Protein AF-A0A6I7Y1H9-F1 (afdb_monomer)

Secondary structure (DSSP, 8-state):
--PPPPPPPPPPPPEEE-TTT--EEE-SS-S--HHHHHHHHHHH-

pLDDT: mean 86.86, std 8.16, range [59.59, 95.75]

Foldseek 3Di:
DDDDDDDPDPDWFDWDAEPPPRDIDGDVDHYHDPVVVVVVVVVVD

Sequence (45 aa):
PDLPEPDPAPEIDPFQDCDLCDRVFRAPEPGHCRECREADTYRAA

Nearest PDB structures (foldseek):
  3d00-assembly1_A-2  TM=7.298E-01  e=3.652E+00  Syntrophus aciditrophicus SB

Structure (mmCIF, N/CA/C/O backbone):
data_AF-A0A6I7Y1H9-F1
#
_entry.id   AF-A0A6I7Y1H9-F1
#
loop_
_atom_site.group_PDB
_atom_site.id
_atom_site.type_symbol
_atom_site.label_atom_id
_atom_site.label_alt_id
_atom_site.label_comp_id
_atom_site.label_asym_id
_atom_site.label_entity_id
_atom_site.label_seq_id
_atom_site.pdbx_PDB_ins_code
_atom_site.Cartn_x
_atom_site.Cartn_y
_atom_site.Cartn_z
_atom_site.occupancy
_atom_site.B_iso_or_equiv
_atom_site.auth_seq_id
_atom_site.auth_comp_id
_atom_site.auth_asym_id
_atom_site.auth_atom_id
_atom_site.pdbx_PDB_model_num
ATOM 1 N N . PRO A 1 1 ? -11.193 16.871 39.524 1.00 77.00 1 PRO A N 1
ATOM 2 C CA . PRO A 1 1 ? -9.934 16.670 38.771 1.00 77.00 1 PRO A CA 1
ATOM 3 C C . PRO A 1 1 ? -10.328 16.364 37.333 1.00 77.00 1 PRO A C 1
ATOM 5 O O . PRO A 1 1 ? -11.110 15.441 37.132 1.00 77.00 1 PRO A O 1
ATOM 8 N N . ASP A 1 2 ? -9.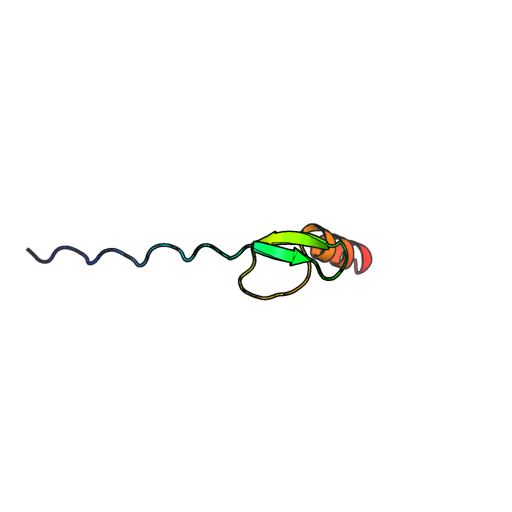894 17.198 36.397 1.00 73.94 2 ASP A N 1
ATOM 9 C CA . ASP A 1 2 ? -10.168 17.018 34.972 1.00 73.94 2 ASP A CA 1
ATOM 10 C C . ASP A 1 2 ? -9.169 15.978 34.448 1.00 73.94 2 ASP A C 1
ATOM 12 O O . ASP A 1 2 ? -7.957 16.185 34.533 1.00 73.94 2 ASP A O 1
ATOM 16 N N . LEU A 1 3 ? -9.662 14.793 34.086 1.00 80.00 3 LEU A N 1
ATOM 17 C CA . LEU A 1 3 ? -8.825 13.724 33.543 1.00 80.00 3 LEU A CA 1
ATOM 18 C C . LEU A 1 3 ? -8.655 13.984 32.043 1.00 80.00 3 LEU A C 1
ATOM 20 O O . LEU A 1 3 ? -9.661 14.266 31.395 1.00 80.00 3 LEU A O 1
ATOM 24 N N . PRO A 1 4 ? -7.436 13.874 31.484 1.00 77.56 4 PRO A N 1
ATOM 25 C CA . PRO A 1 4 ? -7.245 14.030 30.049 1.00 77.56 4 PRO A CA 1
ATOM 26 C C . PRO A 1 4 ? -8.095 12.995 29.305 1.00 77.56 4 PRO A C 1
ATOM 28 O O . PRO A 1 4 ? -8.083 11.809 29.650 1.00 77.56 4 PRO A O 1
ATOM 31 N N . GLU A 1 5 ? -8.860 13.459 28.319 1.00 80.06 5 GLU A N 1
ATOM 32 C CA . GLU A 1 5 ? -9.650 12.592 27.449 1.00 80.06 5 GLU A CA 1
ATOM 33 C C . GLU A 1 5 ? -8.713 11.637 26.689 1.00 80.06 5 GLU A C 1
ATOM 35 O O . GLU A 1 5 ? -7.605 12.033 26.317 1.00 80.06 5 GLU A O 1
ATOM 40 N N . PRO A 1 6 ? -9.106 10.367 26.492 1.00 77.69 6 PRO A N 1
ATOM 41 C CA . PRO A 1 6 ? -8.263 9.404 25.798 1.00 77.69 6 PRO A CA 1
ATOM 42 C C . PRO A 1 6 ? -8.053 9.841 24.345 1.00 77.69 6 PRO A C 1
ATOM 44 O O . PRO A 1 6 ? -9.024 10.090 23.628 1.00 77.69 6 PRO A O 1
ATOM 47 N N . ASP A 1 7 ? -6.792 9.896 23.909 1.00 81.00 7 ASP A N 1
ATOM 48 C CA . ASP A 1 7 ? -6.451 10.136 22.509 1.00 81.00 7 ASP A CA 1
ATOM 49 C C . ASP A 1 7 ? -7.155 9.116 21.599 1.00 81.00 7 ASP A C 1
ATOM 51 O O . ASP A 1 7 ? -7.253 7.930 21.955 1.00 81.00 7 ASP A O 1
ATOM 55 N N . PRO A 1 8 ? -7.643 9.543 20.418 1.00 76.69 8 PRO A N 1
ATOM 56 C CA . PRO A 1 8 ? -8.233 8.627 19.459 1.00 76.69 8 PRO A CA 1
ATOM 57 C C . PRO A 1 8 ? -7.224 7.526 19.129 1.00 76.69 8 PRO A C 1
ATOM 59 O O . PRO A 1 8 ? -6.052 7.788 18.848 1.00 76.69 8 PRO A O 1
ATOM 62 N N . ALA A 1 9 ? -7.682 6.275 19.201 1.00 78.56 9 ALA A N 1
ATOM 63 C CA . ALA A 1 9 ? -6.851 5.132 18.862 1.00 78.56 9 ALA A CA 1
ATOM 64 C C . ALA A 1 9 ? -6.318 5.296 17.428 1.00 78.56 9 ALA A C 1
ATOM 66 O O . ALA A 1 9 ? -7.063 5.761 16.561 1.00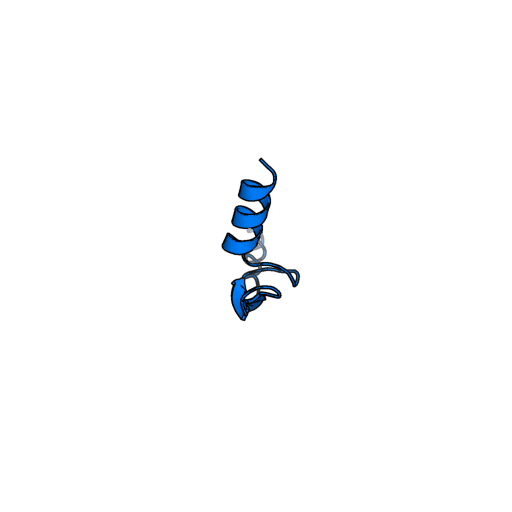 78.56 9 ALA A O 1
ATOM 67 N N . PRO A 1 10 ? -5.056 4.913 17.160 1.00 75.56 10 PRO A N 1
ATOM 68 C CA . PRO A 1 10 ? -4.508 4.999 15.817 1.00 75.56 10 PRO A CA 1
ATOM 69 C C . PRO A 1 10 ? -5.382 4.178 14.866 1.00 75.56 10 PRO A C 1
ATOM 71 O O . PRO A 1 10 ? -5.598 2.983 15.090 1.00 75.56 10 PRO A O 1
ATOM 74 N N . GLU A 1 11 ? -5.904 4.828 13.825 1.00 81.25 11 GLU A N 1
ATOM 75 C CA . GLU A 1 11 ? -6.656 4.148 12.777 1.00 81.25 11 GLU A CA 1
ATOM 76 C C . GLU A 1 11 ? -5.722 3.155 12.088 1.00 81.25 11 GLU A C 1
ATOM 78 O O . GLU A 1 11 ? -4.678 3.507 11.540 1.00 81.25 11 GLU A O 1
ATOM 83 N N . ILE A 1 12 ? -6.064 1.874 12.194 1.00 87.94 12 ILE A N 1
ATOM 84 C CA . ILE A 1 12 ? -5.302 0.810 11.561 1.00 87.94 12 ILE A CA 1
ATOM 85 C C . ILE A 1 12 ? -5.643 0.814 10.075 1.00 87.94 12 ILE A C 1
ATOM 87 O O . ILE A 1 12 ? -6.795 0.575 9.711 1.00 87.94 12 ILE A O 1
ATOM 91 N N . ASP A 1 13 ? -4.632 1.010 9.231 1.00 90.50 13 ASP A N 1
ATOM 92 C CA . ASP A 1 13 ? -4.803 0.953 7.783 1.00 90.50 13 ASP A CA 1
ATOM 93 C C . ASP A 1 13 ? -5.416 -0.393 7.344 1.00 90.50 13 ASP A C 1
ATOM 95 O O . ASP A 1 13 ? -4.944 -1.464 7.781 1.00 90.50 13 ASP A O 1
ATOM 99 N N . PRO A 1 14 ? -6.444 -0.365 6.473 1.00 91.25 14 PRO A N 1
ATOM 100 C CA . PRO A 1 14 ? -7.073 -1.569 5.953 1.00 91.25 14 PRO A CA 1
ATOM 101 C C . PRO A 1 14 ? -6.112 -2.351 5.050 1.00 91.25 14 PRO A C 1
ATOM 103 O O . PRO A 1 14 ? -5.137 -1.819 4.516 1.00 91.25 14 PRO A O 1
ATOM 106 N N . PHE A 1 15 ? -6.398 -3.642 4.878 1.00 93.50 15 PHE A N 1
ATOM 107 C CA . PHE A 1 15 ? -5.696 -4.490 3.917 1.00 93.50 15 PHE A CA 1
ATOM 108 C C . PHE A 1 15 ? -6.279 -4.310 2.517 1.00 93.50 15 PHE A C 1
ATOM 110 O O . PHE A 1 15 ? -7.494 -4.411 2.356 1.00 93.50 15 PHE A O 1
ATOM 117 N N . GLN A 1 16 ? -5.415 -4.086 1.528 1.00 92.75 16 GLN A N 1
ATOM 118 C CA . GLN A 1 16 ? -5.773 -3.907 0.118 1.00 92.75 16 GLN A CA 1
ATOM 119 C C . GLN A 1 16 ? -4.804 -4.681 -0.792 1.00 92.75 16 GLN A C 1
ATOM 121 O O . GLN A 1 16 ? -3.679 -4.979 -0.382 1.00 92.75 16 GLN A O 1
ATOM 126 N N . ASP A 1 17 ? -5.229 -5.010 -2.012 1.00 94.75 17 ASP A N 1
ATOM 127 C CA . ASP A 1 17 ? -4.434 -5.735 -3.014 1.00 94.75 17 ASP A CA 1
ATOM 128 C C . ASP A 1 17 ? -3.677 -4.767 -3.939 1.00 94.75 17 ASP A C 1
ATOM 130 O O . ASP A 1 17 ? -4.195 -3.721 -4.319 1.00 94.75 17 ASP A O 1
ATOM 134 N N . CYS A 1 18 ? -2.422 -5.083 -4.274 1.00 95.75 18 CYS A N 1
ATOM 135 C CA . CYS A 1 18 ? -1.567 -4.238 -5.117 1.00 95.75 18 CYS A CA 1
ATOM 136 C C . CYS A 1 18 ? -1.950 -4.312 -6.599 1.00 95.75 18 CYS A C 1
ATOM 138 O O . CYS A 1 18 ? -1.901 -5.397 -7.177 1.00 95.75 18 CYS A O 1
ATOM 140 N N . ASP A 1 19 ? -2.133 -3.159 -7.250 1.00 93.50 19 ASP A N 1
ATOM 141 C CA . ASP A 1 19 ? -2.523 -3.081 -8.672 1.00 93.50 19 ASP A CA 1
ATOM 142 C C . ASP A 1 19 ? -1.480 -3.640 -9.668 1.00 93.50 19 ASP A C 1
ATOM 144 O O . ASP A 1 19 ? -1.775 -3.818 -10.849 1.00 93.50 19 ASP A O 1
ATOM 148 N N . LEU A 1 20 ? -0.243 -3.901 -9.227 1.00 92.69 20 LEU A N 1
ATOM 149 C CA . LEU A 1 20 ? 0.845 -4.393 -10.089 1.00 92.69 20 LEU A CA 1
ATOM 150 C C . LEU A 1 20 ? 1.206 -5.862 -9.878 1.00 92.69 20 LEU A C 1
ATOM 152 O O . LEU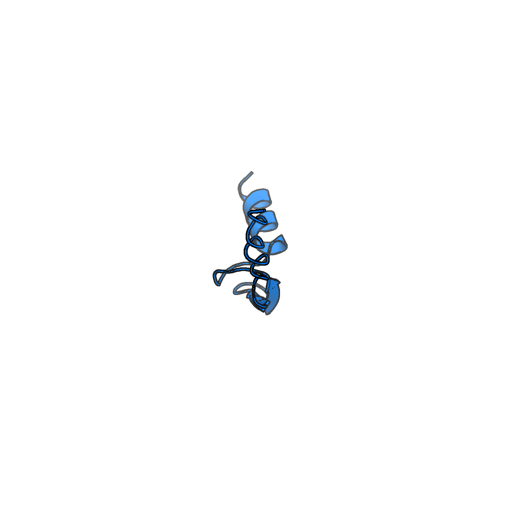 A 1 20 ? 1.732 -6.499 -10.790 1.00 92.69 20 LEU A O 1
ATOM 156 N N . CYS A 1 21 ? 1.042 -6.373 -8.660 1.00 94.94 21 CYS A N 1
ATOM 157 C CA . CYS A 1 21 ? 1.550 -7.695 -8.285 1.00 94.94 21 CYS A CA 1
ATOM 158 C C . CYS A 1 21 ? 0.578 -8.516 -7.436 1.00 94.94 21 CY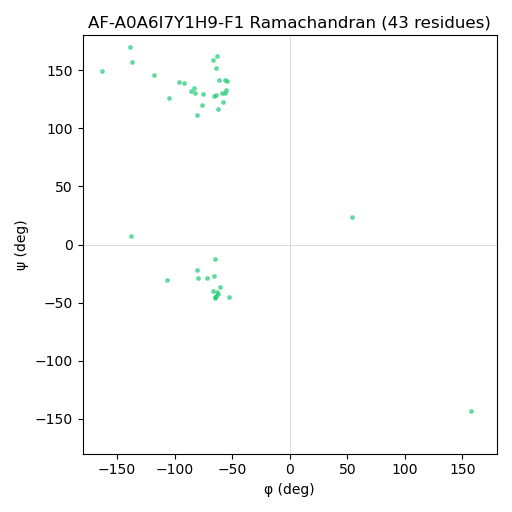S A C 1
ATOM 160 O O . CYS A 1 21 ? 0.987 -9.555 -6.916 1.00 94.94 21 CYS A O 1
ATOM 162 N N . ASP A 1 22 ? -0.658 -8.034 -7.254 1.00 94.19 22 ASP A N 1
ATOM 163 C CA . ASP A 1 22 ? -1.733 -8.690 -6.495 1.00 94.19 22 ASP A CA 1
ATOM 164 C C . ASP A 1 22 ? -1.335 -9.069 -5.054 1.00 94.19 22 ASP A C 1
ATOM 166 O O . ASP A 1 22 ? -1.882 -9.979 -4.434 1.00 94.19 22 ASP A O 1
ATOM 170 N N . ARG A 1 23 ? -0.330 -8.386 -4.492 1.00 93.88 23 ARG A N 1
ATOM 171 C CA . ARG A 1 23 ? 0.127 -8.607 -3.117 1.00 93.88 23 ARG A CA 1
ATOM 172 C C . ARG A 1 23 ? -0.709 -7.782 -2.147 1.00 93.88 23 ARG A C 1
ATOM 174 O O . ARG A 1 23 ? -0.800 -6.569 -2.307 1.00 93.88 23 ARG A O 1
ATOM 181 N N . VAL A 1 24 ? -1.185 -8.421 -1.080 1.00 94.06 24 VAL A N 1
ATOM 182 C CA . VAL A 1 24 ? -1.861 -7.746 0.035 1.00 94.06 24 VAL A CA 1
ATOM 183 C C . VAL A 1 24 ? -0.886 -6.829 0.783 1.00 94.06 24 VAL A C 1
ATOM 185 O O . VAL A 1 24 ? 0.183 -7.262 1.227 1.00 94.06 24 VAL A O 1
ATOM 188 N N . PHE 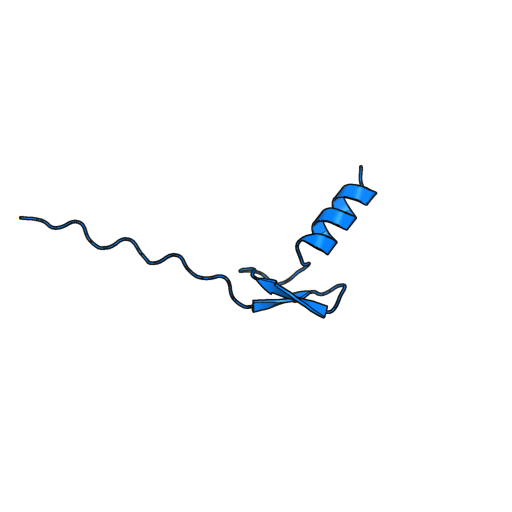A 1 25 ? -1.266 -5.569 0.964 1.00 93.88 25 PHE A N 1
ATOM 189 C CA . PHE A 1 25 ? -0.541 -4.567 1.741 1.00 93.88 25 PHE A CA 1
ATOM 190 C C . PHE A 1 25 ? -1.512 -3.727 2.580 1.00 93.88 25 PHE A C 1
ATOM 192 O O . PHE A 1 25 ? -2.725 -3.850 2.450 1.00 93.88 25 PHE A O 1
ATOM 199 N N . ARG A 1 26 ? -0.982 -2.908 3.493 1.00 92.94 26 ARG A N 1
ATOM 200 C CA . ARG A 1 26 ? -1.787 -1.982 4.298 1.00 92.94 26 ARG A CA 1
ATOM 201 C C . ARG A 1 26 ? -1.617 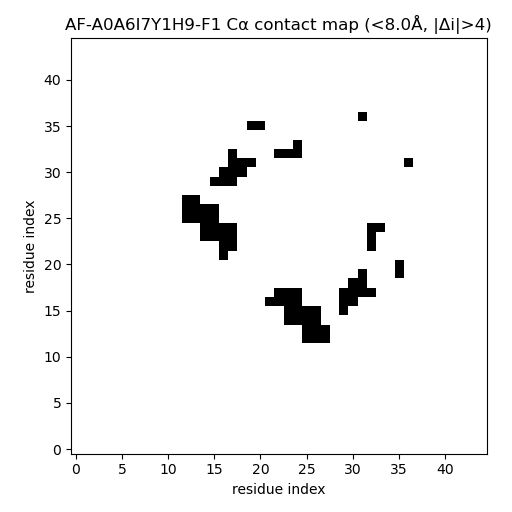-0.565 3.781 1.00 92.94 26 ARG A C 1
ATOM 203 O O . ARG A 1 26 ? -0.475 -0.112 3.674 1.00 92.94 26 ARG A O 1
ATOM 210 N N . ALA A 1 27 ? -2.724 0.098 3.471 1.00 90.62 27 ALA A N 1
ATOM 211 C CA . ALA A 1 27 ? -2.738 1.504 3.086 1.00 90.62 27 ALA A CA 1
ATOM 212 C C . ALA A 1 27 ? -4.149 2.103 3.190 1.00 90.62 27 ALA A C 1
ATOM 214 O O . ALA A 1 27 ? -5.125 1.389 2.934 1.00 90.62 27 ALA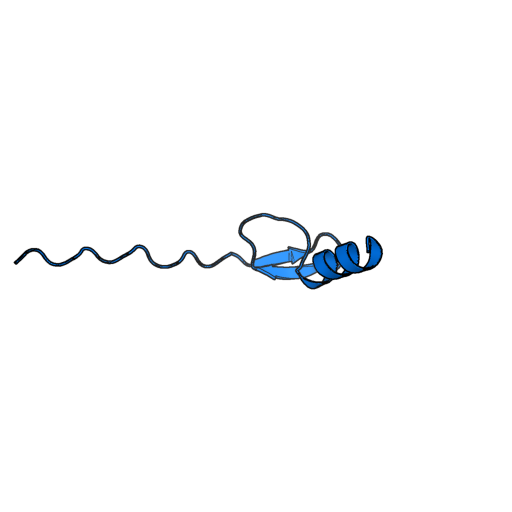 A O 1
ATOM 215 N N . PRO A 1 28 ? -4.257 3.410 3.486 1.00 88.88 28 PRO A N 1
ATOM 216 C CA . PRO A 1 28 ? -5.544 4.096 3.546 1.00 88.88 28 PRO A CA 1
ATOM 217 C C . PRO A 1 28 ? -6.159 4.288 2.153 1.00 88.88 28 PRO A C 1
ATOM 219 O O . PRO A 1 28 ? -7.377 4.292 2.006 1.00 88.88 28 PRO A O 1
ATOM 222 N N . GLU A 1 29 ? -5.318 4.400 1.122 1.00 88.00 29 GLU A N 1
ATOM 223 C CA . GLU A 1 29 ? -5.719 4.588 -0.270 1.00 88.00 29 GLU A CA 1
ATOM 224 C C . GLU A 1 29 ? -5.259 3.400 -1.134 1.00 88.00 29 GLU A C 1
ATOM 226 O O . GLU A 1 29 ? -4.199 2.820 -0.864 1.00 88.00 29 GLU A O 1
ATOM 231 N N . PRO A 1 30 ? -6.042 3.015 -2.160 1.00 88.81 30 PRO A N 1
ATOM 232 C CA . PRO A 1 30 ? -5.654 1.969 -3.105 1.00 88.81 30 PRO A CA 1
ATOM 233 C C . PRO A 1 30 ? -4.419 2.377 -3.921 1.00 88.81 30 PRO A C 1
ATOM 235 O O . PRO A 1 30 ? -4.176 3.565 -4.152 1.00 88.81 30 PRO A O 1
ATOM 238 N N . GLY A 1 31 ? -3.632 1.393 -4.363 1.00 91.88 31 GLY A N 1
ATOM 239 C CA . GLY A 1 31 ? -2.441 1.648 -5.168 1.00 91.88 31 GLY A CA 1
ATOM 240 C C . GLY A 1 31 ? -1.402 0.529 -5.137 1.00 91.88 31 GLY A C 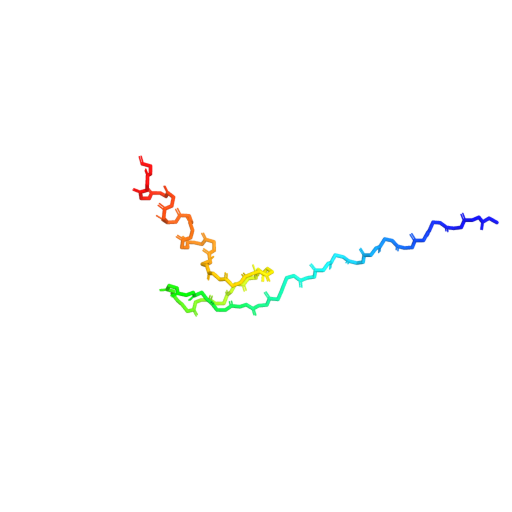1
ATOM 241 O O . GLY A 1 31 ? -1.701 -0.663 -5.088 1.00 91.88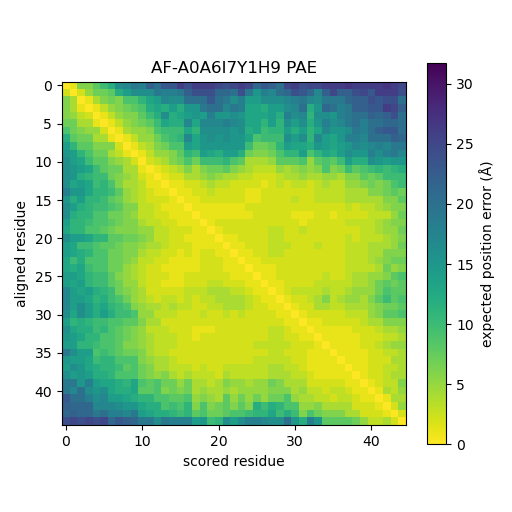 31 GLY A O 1
ATOM 242 N N . HIS A 1 32 ? -0.129 0.931 -5.157 1.00 94.56 32 HIS A N 1
ATOM 243 C CA . HIS A 1 32 ? 1.003 0.010 -5.229 1.00 94.56 32 HIS A CA 1
ATOM 244 C C . HIS A 1 32 ? 1.591 -0.298 -3.850 1.00 94.56 32 HIS A C 1
ATOM 246 O O . HIS A 1 32 ? 1.811 0.596 -3.026 1.00 94.56 32 HIS A O 1
ATOM 252 N N . CYS A 1 33 ? 1.959 -1.562 -3.636 1.00 94.25 33 CYS A N 1
ATOM 253 C CA . CYS A 1 33 ? 2.662 -1.983 -2.430 1.00 94.25 33 CYS A CA 1
ATOM 254 C C . CYS A 1 33 ? 4.039 -1.306 -2.305 1.00 94.25 33 CYS A C 1
ATOM 256 O O . CYS A 1 33 ? 4.611 -0.808 -3.282 1.00 94.25 33 CYS A O 1
ATOM 258 N N . ARG A 1 34 ? 4.601 -1.323 -1.088 1.00 90.75 34 ARG A N 1
ATOM 259 C CA . ARG A 1 34 ? 5.900 -0.694 -0.796 1.00 90.75 34 ARG A CA 1
ATOM 260 C C . ARG A 1 34 ? 7.003 -1.165 -1.746 1.00 90.75 34 ARG A C 1
ATOM 262 O O . ARG A 1 34 ? 7.708 -0.328 -2.286 1.00 90.75 34 ARG A O 1
ATOM 269 N N . GLU A 1 35 ? 7.109 -2.467 -2.004 1.00 91.31 35 GLU A N 1
ATOM 270 C CA . GLU A 1 35 ? 8.126 -3.010 -2.917 1.00 91.31 35 GLU A CA 1
ATOM 271 C C . GLU A 1 35 ? 7.964 -2.510 -4.354 1.00 91.31 35 GLU A C 1
ATOM 273 O O . GLU A 1 35 ? 8.956 -2.176 -4.992 1.00 91.31 35 GLU A O 1
ATOM 278 N N . CYS A 1 36 ? 6.736 -2.417 -4.873 1.00 93.69 36 CYS A N 1
ATOM 279 C CA . CYS A 1 36 ? 6.504 -1.879 -6.213 1.00 93.69 36 CYS A CA 1
ATOM 280 C C . CYS A 1 36 ? 6.840 -0.384 -6.292 1.00 93.69 36 CYS A C 1
ATOM 282 O O . CYS A 1 36 ? 7.451 0.047 -7.268 1.00 93.69 36 CYS A O 1
ATOM 284 N N . ARG A 1 37 ? 6.497 0.394 -5.255 1.00 89.81 37 ARG A N 1
ATOM 285 C CA . ARG A 1 37 ? 6.860 1.818 -5.157 1.00 89.81 37 ARG A CA 1
ATOM 286 C C . ARG A 1 37 ? 8.371 2.029 -5.076 1.00 89.81 37 ARG A C 1
ATOM 288 O O . ARG A 1 37 ? 8.913 2.912 -5.736 1.00 89.81 37 ARG A O 1
ATOM 295 N N . GLU A 1 38 ? 9.053 1.224 -4.269 1.00 91.94 38 GLU A N 1
ATOM 296 C CA . GLU A 1 38 ? 10.510 1.260 -4.146 1.00 91.94 38 GLU A CA 1
ATOM 297 C C . GLU A 1 38 ? 11.171 0.848 -5.465 1.00 91.94 38 GLU A C 1
ATOM 299 O O . GLU A 1 38 ? 12.049 1.558 -5.943 1.00 91.94 38 GLU A O 1
ATOM 304 N N . ALA A 1 39 ? 10.710 -0.228 -6.111 1.00 91.06 39 ALA A N 1
ATOM 305 C CA . ALA A 1 39 ? 11.229 -0.678 -7.404 1.00 91.06 39 ALA A CA 1
ATOM 306 C C . ALA A 1 39 ? 11.068 0.370 -8.518 1.00 91.06 39 ALA A C 1
ATOM 308 O O . ALA A 1 39 ? 11.949 0.487 -9.369 1.00 91.06 39 ALA A O 1
ATOM 309 N N . ASP A 1 40 ? 9.970 1.128 -8.518 1.00 87.81 40 ASP A N 1
ATOM 310 C CA . ASP A 1 40 ? 9.773 2.258 -9.432 1.00 87.81 40 ASP A CA 1
ATOM 311 C C . ASP A 1 40 ? 10.789 3.379 -9.162 1.00 87.81 40 ASP A C 1
ATOM 313 O O . ASP A 1 40 ? 11.483 3.836 -10.069 1.00 87.81 40 ASP A O 1
ATOM 317 N N . THR A 1 41 ? 10.989 3.716 -7.885 1.00 87.88 41 THR A N 1
ATOM 318 C CA . THR A 1 41 ? 11.971 4.726 -7.459 1.00 87.88 41 THR A CA 1
ATOM 319 C C . THR A 1 41 ? 13.401 4.314 -7.831 1.00 87.88 41 THR A C 1
ATOM 321 O O . THR A 1 41 ? 14.164 5.132 -8.337 1.00 87.88 41 THR A O 1
ATOM 324 N N . TYR A 1 42 ? 13.762 3.040 -7.639 1.00 83.25 42 TYR A N 1
ATOM 325 C CA . TYR A 1 42 ? 15.071 2.495 -8.018 1.00 83.25 42 TYR A CA 1
ATOM 326 C C . TYR A 1 42 ? 15.307 2.473 -9.531 1.00 83.25 42 TYR A C 1
ATOM 328 O O . TYR A 1 42 ? 16.457 2.500 -9.952 1.00 83.25 42 TYR A O 1
ATOM 336 N N . ARG A 1 43 ? 14.252 2.389 -10.350 1.00 81.19 43 ARG A N 1
ATOM 337 C CA . ARG A 1 43 ? 14.365 2.489 -11.815 1.00 81.19 43 ARG A CA 1
ATOM 338 C C . ARG A 1 43 ? 14.485 3.929 -12.302 1.00 81.19 43 ARG A C 1
ATOM 340 O O . ARG A 1 43 ? 15.023 4.145 -13.382 1.00 81.19 43 ARG A O 1
ATOM 347 N N . ALA A 1 44 ? 13.920 4.875 -11.557 1.00 67.44 44 ALA A N 1
ATOM 348 C CA . ALA A 1 44 ? 13.941 6.293 -11.895 1.00 67.44 44 ALA A CA 1
ATOM 349 C C . ALA A 1 44 ? 15.259 6.993 -11.510 1.00 67.44 44 ALA A C 1
ATOM 351 O O . ALA A 1 44 ? 15.554 8.054 -12.063 1.00 67.44 44 ALA A O 1
ATOM 352 N N . ALA A 1 45 ? 16.014 6.426 -10.565 1.00 59.59 45 ALA A N 1
ATOM 353 C CA . ALA A 1 45 ? 17.341 6.884 -10.144 1.00 59.59 45 ALA A CA 1
ATOM 354 C C . ALA A 1 45 ? 18.450 6.405 -11.094 1.00 59.59 45 ALA A C 1
ATOM 356 O O . ALA A 1 45 ? 19.390 7.200 -11.325 1.00 59.59 45 ALA A O 1
#

Radius of gyration: 17.06 Å; Cα contacts (8 Å, |Δi|>4): 38; chains: 1; bounding box: 28×26×51 Å

Solvent-accessible surface area (backbone atoms only — not comparable to full-atom values): 3062 Å² total; per-residue (Å²): 132,90,72,84,76,80,74,80,75,82,84,76,57,47,82,45,62,13,83,84,74,69,44,77,37,70,44,89,64,92,48,70,36,70,68,58,52,49,53,51,52,65,71,74,106

Mean predicted aligned error: 7.35 Å